Protein AF-A0A255HN67-F1 (afdb_monomer_lite)

Structure (mmCIF, N/CA/C/O backbone):
data_AF-A0A255HN67-F1
#
_entry.id   AF-A0A255HN67-F1
#
loop_
_atom_site.group_PDB
_atom_site.id
_atom_site.type_symbol
_atom_site.label_atom_id
_atom_site.label_alt_id
_atom_site.label_comp_id
_atom_site.label_asym_id
_atom_site.label_entity_id
_atom_site.label_seq_id
_atom_site.pdbx_PDB_ins_code
_atom_site.Cartn_x
_atom_site.Cartn_y
_atom_site.Cartn_z
_atom_site.occupancy
_atom_site.B_iso_or_equiv
_atom_site.auth_seq_id
_atom_site.auth_comp_id
_atom_site.auth_asym_id
_atom_site.auth_atom_id
_atom_site.pdbx_PDB_model_num
ATOM 1 N N . MET A 1 1 ? -16.865 -2.142 9.461 1.00 67.69 1 MET A N 1
ATOM 2 C CA . MET A 1 1 ? -15.499 -1.578 9.497 1.00 67.69 1 MET A CA 1
ATOM 3 C C . MET A 1 1 ? -14.932 -1.666 8.098 1.00 67.69 1 MET A C 1
ATOM 5 O O . MET A 1 1 ? -15.117 -2.699 7.468 1.00 67.69 1 MET A O 1
ATOM 9 N N . THR A 1 2 ? -14.324 -0.590 7.607 1.00 88.25 2 THR A N 1
ATOM 10 C CA . THR A 1 2 ? -13.757 -0.524 6.254 1.00 88.25 2 THR A CA 1
ATOM 11 C C . THR A 1 2 ? -12.252 -0.731 6.350 1.00 88.25 2 THR A C 1
ATOM 13 O O . THR A 1 2 ? -11.603 -0.047 7.138 1.00 88.25 2 THR A O 1
ATOM 16 N N . ILE A 1 3 ? -11.718 -1.672 5.575 1.00 92.88 3 ILE A N 1
ATOM 17 C CA . ILE A 1 3 ? -10.278 -1.925 5.470 1.00 92.88 3 ILE A CA 1
ATOM 18 C C . ILE A 1 3 ? -9.772 -1.191 4.233 1.00 92.88 3 ILE A C 1
ATOM 20 O O . ILE A 1 3 ? -10.371 -1.299 3.160 1.00 92.88 3 ILE A O 1
ATOM 24 N N . ILE A 1 4 ? -8.690 -0.433 4.387 1.00 93.69 4 ILE A N 1
ATOM 25 C CA . ILE A 1 4 ? -8.019 0.251 3.282 1.00 93.69 4 ILE A CA 1
ATOM 26 C C . ILE A 1 4 ? -6.801 -0.580 2.893 1.00 93.69 4 ILE A C 1
ATOM 28 O O . ILE A 1 4 ? -5.888 -0.765 3.693 1.00 93.69 4 ILE A O 1
ATOM 32 N N . GLN A 1 5 ? -6.791 -1.066 1.655 1.00 93.56 5 GLN A N 1
ATOM 33 C CA . GLN A 1 5 ? -5.688 -1.841 1.098 1.00 93.56 5 GLN A CA 1
ATOM 34 C C . GLN A 1 5 ? -4.920 -0.989 0.091 1.00 93.56 5 GLN A C 1
ATOM 36 O O . GLN A 1 5 ? -5.498 -0.464 -0.863 1.00 93.56 5 GLN A O 1
ATOM 41 N N . VAL A 1 6 ? -3.619 -0.849 0.311 1.00 91.62 6 VAL A N 1
ATOM 42 C CA . VAL A 1 6 ? -2.722 -0.010 -0.481 1.00 91.62 6 VAL A CA 1
ATOM 43 C C . VAL A 1 6 ? -1.757 -0.922 -1.222 1.00 91.62 6 VAL A C 1
ATOM 45 O O . VAL A 1 6 ? -0.987 -1.653 -0.607 1.00 91.62 6 VAL A O 1
ATOM 48 N N . PHE A 1 7 ? -1.816 -0.884 -2.548 1.00 90.19 7 PHE A N 1
ATOM 49 C CA . PHE A 1 7 ? -0.993 -1.703 -3.430 1.00 90.19 7 PHE A CA 1
ATOM 50 C C . PHE A 1 7 ? 0.094 -0.832 -4.049 1.00 90.19 7 PHE A C 1
ATOM 52 O O . PHE A 1 7 ? -0.181 0.037 -4.875 1.00 90.19 7 PHE A O 1
ATOM 59 N N . GLU A 1 8 ? 1.322 -1.055 -3.613 1.00 86.62 8 GLU A N 1
ATOM 60 C CA . GLU A 1 8 ? 2.483 -0.245 -3.944 1.00 86.62 8 GLU A CA 1
ATOM 61 C C . GLU A 1 8 ? 3.271 -0.847 -5.109 1.00 86.62 8 GLU A C 1
ATOM 63 O O . GLU A 1 8 ? 3.262 -2.069 -5.306 1.00 86.62 8 GLU A O 1
ATOM 68 N N . PRO A 1 9 ? 3.973 -0.010 -5.893 1.00 83.06 9 PRO A N 1
ATOM 69 C CA . PRO A 1 9 ? 4.861 -0.506 -6.932 1.00 83.06 9 PRO A CA 1
ATOM 70 C C . PRO A 1 9 ? 5.952 -1.408 -6.347 1.00 83.06 9 PRO A C 1
ATOM 72 O O . PRO A 1 9 ? 6.155 -1.491 -5.136 1.00 83.06 9 PRO A O 1
ATOM 75 N N . ALA A 1 10 ? 6.670 -2.092 -7.233 1.00 81.62 10 ALA A N 1
ATOM 76 C CA . ALA A 1 10 ? 7.775 -2.942 -6.835 1.00 81.62 10 ALA A CA 1
ATOM 77 C C . ALA A 1 10 ? 8.914 -2.071 -6.271 1.00 81.62 10 ALA A C 1
ATOM 79 O O . ALA A 1 10 ? 9.622 -1.396 -7.015 1.00 81.62 10 ALA A O 1
ATOM 80 N N . MET A 1 11 ? 9.048 -2.054 -4.944 1.00 79.38 11 MET A N 1
ATOM 81 C CA . MET A 1 11 ? 10.035 -1.253 -4.210 1.00 79.38 11 MET A CA 1
ATOM 82 C C . MET A 1 11 ? 10.979 -2.148 -3.407 1.00 79.38 11 MET A C 1
ATOM 84 O O . MET A 1 11 ? 10.637 -3.273 -3.043 1.00 79.38 11 MET A O 1
ATOM 88 N N . CYS A 1 12 ? 12.155 -1.628 -3.066 1.00 78.25 12 CYS A N 1
ATOM 89 C CA . CYS A 1 12 ? 13.192 -2.372 -2.341 1.00 78.25 12 CYS A CA 1
ATOM 90 C C . CYS A 1 12 ? 12.823 -2.561 -0.846 1.00 78.25 12 CYS A C 1
ATOM 92 O O . CYS A 1 12 ? 13.270 -3.508 -0.204 1.00 78.25 12 CYS A O 1
ATOM 94 N N . CYS A 1 13 ? 11.929 -1.719 -0.305 1.00 76.44 13 CYS A N 1
ATOM 95 C CA . CYS A 1 13 ? 11.361 -1.813 1.046 1.00 76.44 13 CYS A CA 1
ATOM 96 C C . CYS A 1 13 ? 9.854 -1.501 1.058 1.00 76.44 13 CYS A C 1
ATOM 98 O O . CYS A 1 13 ? 9.328 -0.884 0.136 1.00 76.44 13 CYS A O 1
ATOM 100 N N . SER A 1 14 ? 9.156 -1.905 2.123 1.00 72.50 14 SER A N 1
ATOM 101 C CA . SER A 1 14 ? 7.685 -1.881 2.232 1.00 72.50 14 SER A CA 1
ATOM 102 C C . SER A 1 14 ? 7.045 -0.494 2.367 1.00 72.50 14 SER A C 1
ATOM 104 O O . SER A 1 14 ? 5.830 -0.412 2.463 1.00 72.50 14 SER A O 1
ATOM 106 N N . SER A 1 15 ? 7.834 0.579 2.455 1.00 77.31 15 SER A N 1
ATOM 107 C CA . SER A 1 15 ? 7.325 1.955 2.490 1.00 77.31 15 SER A CA 1
ATOM 108 C C . SER A 1 15 ? 7.876 2.847 1.383 1.00 77.31 15 SER A C 1
ATOM 110 O O . SER A 1 15 ? 7.400 3.968 1.218 1.00 77.31 15 SER A O 1
ATOM 112 N N . GLY A 1 16 ? 8.908 2.379 0.674 1.00 76.06 16 GLY A N 1
ATOM 113 C CA . GLY A 1 16 ? 9.702 3.202 -0.236 1.00 76.06 16 GLY A CA 1
ATOM 114 C C . GLY A 1 16 ? 10.550 4.283 0.449 1.00 76.06 16 GLY A C 1
ATOM 115 O O . GLY A 1 16 ? 11.146 5.103 -0.238 1.00 76.06 16 GLY A O 1
ATOM 116 N N . VAL A 1 17 ? 10.634 4.287 1.787 1.00 80.44 17 VAL A N 1
ATOM 117 C CA . VAL A 1 17 ? 11.399 5.269 2.587 1.00 80.44 17 VAL A CA 1
ATOM 118 C C . VAL A 1 17 ? 12.741 4.670 3.036 1.00 80.44 17 VAL A C 1
ATOM 120 O O . VAL A 1 17 ? 13.125 4.736 4.200 1.00 80.44 17 VAL A O 1
ATOM 123 N N . CYS A 1 18 ? 13.445 4.005 2.124 1.00 78.44 18 CYS A N 1
ATOM 124 C CA . CYS A 1 18 ? 14.764 3.424 2.370 1.00 78.44 18 CYS A CA 1
ATOM 125 C C . CYS A 1 18 ? 15.777 3.990 1.374 1.00 78.44 18 CYS A C 1
ATOM 127 O O . CYS A 1 18 ? 15.477 4.118 0.191 1.00 78.44 18 CYS A O 1
ATOM 129 N N . GLY A 1 19 ? 16.986 4.294 1.849 1.00 71.75 19 GLY A N 1
ATOM 130 C CA . GLY A 1 19 ? 18.054 4.874 1.032 1.00 71.75 19 GLY A CA 1
ATOM 131 C C . GLY A 1 19 ? 18.185 6.390 1.189 1.00 71.75 19 GLY A C 1
ATOM 132 O O . GLY A 1 19 ? 17.600 6.988 2.089 1.00 71.75 19 GLY A O 1
ATOM 133 N N . VAL A 1 20 ? 19.018 6.990 0.340 1.00 69.94 20 VAL A N 1
ATOM 134 C CA . VAL A 1 20 ? 19.365 8.422 0.390 1.00 69.94 20 VAL A CA 1
ATOM 135 C C . VAL A 1 20 ? 18.439 9.294 -0.463 1.00 69.94 20 VAL A C 1
ATOM 137 O O . VAL A 1 20 ? 18.225 10.455 -0.129 1.00 69.94 20 VAL A O 1
ATOM 140 N N . ASP A 1 21 ? 17.833 8.711 -1.498 1.00 74.50 21 ASP A N 1
ATOM 141 C CA . ASP A 1 21 ? 16.969 9.398 -2.462 1.00 74.50 21 ASP A CA 1
ATOM 142 C C . ASP A 1 21 ? 15.503 9.016 -2.231 1.00 74.50 21 ASP A C 1
ATOM 144 O O . ASP A 1 21 ? 14.889 8.268 -2.991 1.00 74.50 21 ASP A O 1
ATOM 148 N N . ILE A 1 22 ? 14.949 9.492 -1.117 1.00 77.88 22 ILE A N 1
ATOM 149 C CA . ILE A 1 22 ? 13.552 9.243 -0.754 1.00 77.88 22 ILE A CA 1
ATOM 150 C C . ILE A 1 22 ? 12.654 10.205 -1.533 1.00 77.88 22 ILE A C 1
ATOM 152 O O . ILE A 1 22 ? 12.766 11.422 -1.385 1.00 77.88 22 ILE A O 1
ATOM 156 N N . GLU A 1 23 ? 11.703 9.663 -2.293 1.00 81.62 23 GLU A N 1
ATOM 157 C CA . GLU A 1 23 ? 10.653 10.460 -2.929 1.00 81.62 23 GLU A CA 1
ATOM 158 C C . GLU A 1 23 ? 9.784 11.133 -1.843 1.00 81.62 23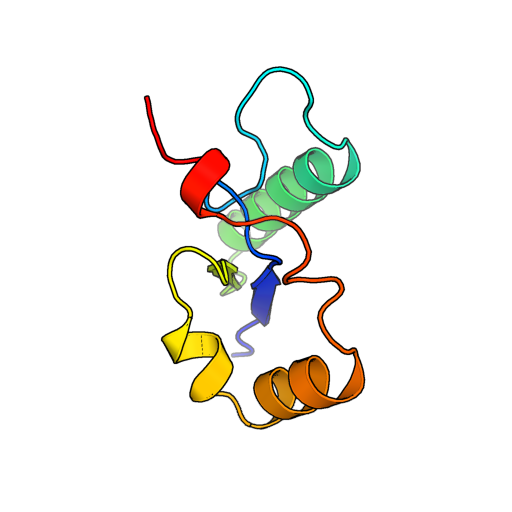 GLU A C 1
ATOM 160 O O . GLU A 1 23 ? 9.157 10.429 -1.0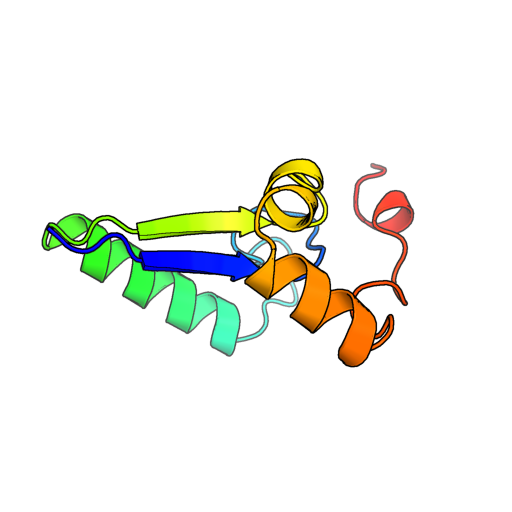38 1.00 81.62 23 GLU A O 1
ATOM 165 N N . PRO A 1 24 ? 9.688 12.478 -1.799 1.00 85.38 24 PRO A N 1
ATOM 166 C CA . PRO A 1 24 ? 8.964 13.191 -0.743 1.00 85.38 24 PRO A CA 1
ATOM 167 C C . PRO A 1 24 ? 7.502 12.757 -0.581 1.00 85.38 24 PRO A C 1
ATOM 169 O O . PRO A 1 24 ? 6.966 12.774 0.527 1.00 85.38 24 PRO A O 1
ATOM 172 N N . GLN A 1 25 ? 6.858 12.321 -1.667 1.00 86.69 25 GLN A N 1
ATOM 173 C CA . GLN A 1 25 ? 5.477 11.833 -1.631 1.00 86.69 25 GLN A CA 1
ATOM 174 C C . GLN A 1 25 ? 5.337 10.515 -0.854 1.00 86.69 25 GLN A C 1
ATOM 176 O O . GLN A 1 25 ? 4.358 10.336 -0.132 1.00 86.69 25 GLN A O 1
ATOM 181 N N . LEU A 1 26 ? 6.320 9.612 -0.950 1.00 85.25 26 LEU A N 1
ATOM 182 C CA . LEU A 1 26 ? 6.331 8.345 -0.207 1.00 85.25 26 LEU A CA 1
ATOM 183 C C . LEU A 1 26 ? 6.589 8.572 1.284 1.00 85.25 26 LEU A C 1
ATOM 185 O O . LEU A 1 26 ? 6.012 7.876 2.127 1.00 85.25 26 LEU A O 1
ATOM 189 N N . LEU A 1 27 ? 7.414 9.571 1.611 1.00 88.69 27 LEU A N 1
ATOM 190 C CA . LEU A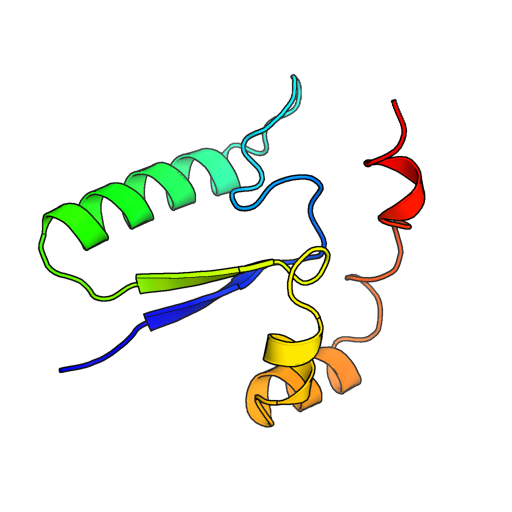 1 27 ? 7.645 9.997 2.988 1.00 88.69 27 LEU A CA 1
ATOM 191 C C . LEU A 1 27 ? 6.360 10.551 3.614 1.00 88.69 27 LEU A C 1
ATOM 193 O O . LEU A 1 27 ? 5.952 10.084 4.678 1.00 88.69 27 LEU A O 1
ATOM 197 N N . GLN A 1 28 ? 5.706 11.496 2.933 1.00 91.94 28 GLN A N 1
ATOM 198 C CA . GLN A 1 28 ? 4.456 12.093 3.404 1.00 91.94 28 GLN A CA 1
ATOM 199 C C . GLN A 1 28 ? 3.369 11.028 3.576 1.00 91.94 28 GLN A C 1
ATOM 201 O O . GLN A 1 28 ? 2.772 10.920 4.645 1.00 91.94 28 GLN A O 1
ATOM 206 N N . PHE A 1 29 ? 3.175 10.178 2.564 1.00 91.75 29 PHE A N 1
ATOM 207 C CA . PHE A 1 29 ? 2.196 9.099 2.636 1.00 91.75 29 PHE A CA 1
ATOM 208 C C . PHE A 1 29 ? 2.481 8.125 3.783 1.00 91.75 29 PHE A C 1
ATOM 210 O O . PHE A 1 29 ? 1.554 7.689 4.461 1.00 91.75 29 PHE A O 1
ATOM 217 N N . SER A 1 30 ? 3.749 7.783 4.030 1.00 90.88 30 SER A N 1
ATOM 218 C CA . SER A 1 30 ? 4.101 6.886 5.134 1.00 90.88 30 SER A CA 1
ATOM 219 C C . SER A 1 30 ? 3.763 7.503 6.493 1.00 90.88 30 SER A C 1
ATOM 221 O O . SER A 1 30 ? 3.188 6.810 7.331 1.00 90.88 30 SER A O 1
ATOM 223 N N . ALA A 1 31 ? 4.021 8.801 6.684 1.00 92.62 31 ALA A N 1
ATOM 224 C CA . ALA A 1 31 ? 3.627 9.514 7.899 1.00 92.62 31 ALA A CA 1
ATOM 225 C C . ALA A 1 31 ? 2.097 9.555 8.075 1.00 92.62 31 ALA A C 1
ATOM 227 O O . ALA A 1 31 ? 1.590 9.267 9.162 1.00 92.62 31 ALA A O 1
ATOM 228 N N . ASP A 1 32 ? 1.358 9.843 7.003 1.00 94.12 32 ASP A N 1
ATOM 229 C CA . ASP A 1 32 ? -0.107 9.902 7.029 1.00 94.12 32 ASP A CA 1
ATOM 230 C C . ASP A 1 32 ? -0.729 8.520 7.285 1.00 94.12 32 ASP A C 1
ATOM 232 O O . ASP A 1 32 ? -1.687 8.389 8.052 1.00 94.12 32 ASP A O 1
ATOM 236 N N . ALA A 1 33 ? -0.165 7.466 6.689 1.00 92.62 33 ALA A N 1
ATOM 237 C CA . ALA A 1 33 ? -0.596 6.088 6.899 1.00 92.62 33 ALA A CA 1
ATOM 238 C C . ALA A 1 33 ? -0.358 5.634 8.346 1.00 92.62 33 ALA A C 1
ATOM 240 O O . ALA A 1 33 ? -1.214 4.964 8.931 1.00 92.62 33 ALA A O 1
ATOM 241 N N . ASP A 1 34 ? 0.774 6.009 8.943 1.00 92.56 34 ASP A N 1
ATOM 242 C CA . ASP A 1 34 ? 1.075 5.706 10.342 1.00 92.56 34 ASP A CA 1
ATOM 243 C C . ASP A 1 34 ? 0.148 6.475 11.290 1.00 92.56 34 ASP A C 1
ATOM 245 O O . ASP A 1 34 ? -0.435 5.875 12.199 1.00 92.56 34 ASP A O 1
ATOM 249 N N . TRP A 1 35 ? -0.088 7.763 11.027 1.00 95.00 35 TRP A N 1
ATOM 250 C CA . TRP A 1 35 ? -1.080 8.550 11.758 1.00 95.00 35 TRP A CA 1
ATOM 251 C C . TRP A 1 35 ? -2.477 7.919 11.671 1.00 95.00 35 TRP A C 1
ATOM 253 O O . TRP A 1 35 ? -3.144 7.758 12.695 1.00 95.00 35 TRP A O 1
ATOM 263 N N . ALA A 1 36 ? -2.916 7.492 10.485 1.00 94.44 36 ALA A N 1
ATOM 264 C CA . ALA A 1 36 ? -4.222 6.865 10.301 1.00 94.44 36 ALA A CA 1
ATOM 265 C C . ALA A 1 36 ? -4.360 5.569 11.119 1.00 94.44 36 ALA A C 1
ATOM 267 O O . ALA A 1 36 ? -5.376 5.372 11.793 1.00 94.44 36 ALA A O 1
ATOM 268 N N . ARG A 1 37 ? -3.329 4.710 11.129 1.00 92.56 37 ARG A N 1
ATOM 269 C CA . ARG A 1 37 ? -3.329 3.479 11.940 1.00 92.56 37 ARG A CA 1
ATOM 270 C C . ARG A 1 37 ? -3.417 3.768 13.434 1.00 92.56 37 ARG A C 1
ATOM 272 O O . ARG A 1 37 ? -4.199 3.120 14.127 1.00 92.56 37 ARG A O 1
ATOM 279 N N . LEU A 1 38 ? -2.672 4.762 13.922 1.00 95.19 38 LEU A N 1
ATOM 280 C CA . LEU A 1 38 ? -2.739 5.194 15.324 1.00 95.19 38 LEU A CA 1
ATOM 281 C C . LEU A 1 38 ? -4.133 5.714 15.712 1.00 95.19 38 LEU A C 1
ATOM 283 O O . LEU A 1 38 ? -4.536 5.582 16.864 1.00 95.19 38 LEU A O 1
ATOM 287 N N . ASN A 1 39 ? -4.892 6.240 14.748 1.00 95.50 39 ASN A N 1
ATOM 288 C CA . ASN A 1 39 ?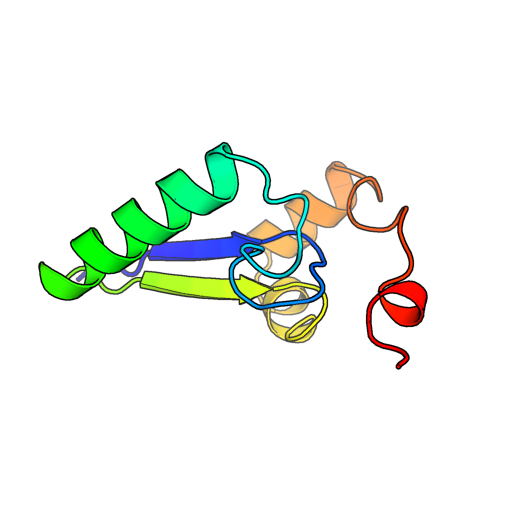 -6.273 6.694 14.929 1.00 95.50 39 ASN A CA 1
ATOM 289 C C . ASN A 1 39 ? -7.324 5.597 14.652 1.00 95.50 39 ASN A C 1
ATOM 291 O O . ASN A 1 39 ? -8.511 5.892 14.512 1.00 95.50 39 ASN A O 1
ATOM 295 N N . GLY A 1 40 ? -6.916 4.326 14.589 1.00 94.25 40 GLY A N 1
ATOM 296 C CA . GLY A 1 40 ? -7.827 3.183 14.491 1.00 94.25 40 GLY A CA 1
ATOM 297 C C . GLY A 1 40 ? -8.253 2.806 13.070 1.00 94.25 40 GLY A C 1
ATOM 298 O O . GLY A 1 40 ? -9.146 1.971 12.906 1.00 94.25 40 GLY A O 1
ATOM 299 N N . VAL A 1 41 ? -7.627 3.377 12.035 1.00 94.81 41 VAL A N 1
ATOM 300 C CA . VAL A 1 41 ? -7.850 2.950 10.647 1.00 94.81 41 VAL A CA 1
ATOM 301 C C . VAL A 1 41 ? -7.146 1.616 10.398 1.00 94.81 41 VAL A C 1
ATOM 303 O O . VAL A 1 41 ? -5.947 1.474 10.635 1.00 94.81 41 VAL A O 1
ATOM 306 N N . GLN A 1 42 ? -7.879 0.636 9.864 1.00 94.44 42 GLN A N 1
ATOM 307 C CA . GLN A 1 42 ? -7.294 -0.623 9.400 1.00 94.44 42 GLN A CA 1
ATOM 308 C C . GLN A 1 42 ? -6.699 -0.423 8.005 1.00 94.44 42 GLN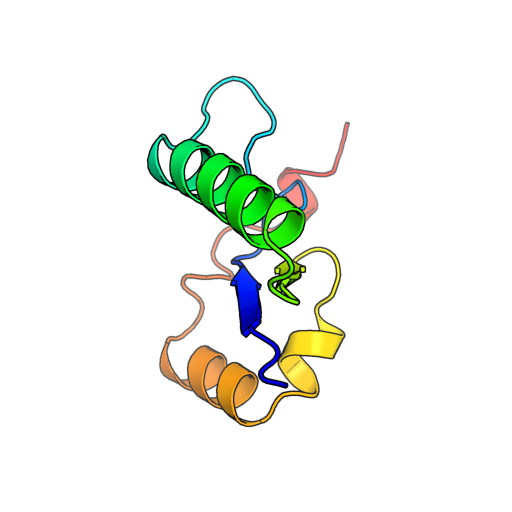 A C 1
ATOM 310 O O . GLN A 1 42 ? -7.431 -0.360 7.015 1.00 94.44 42 GLN A O 1
ATOM 315 N N . LEU A 1 43 ? -5.372 -0.284 7.949 1.00 92.94 43 LEU A N 1
ATOM 316 C CA . LEU A 1 43 ? -4.620 -0.030 6.723 1.00 92.94 43 LEU A CA 1
ATOM 317 C C . LEU A 1 43 ? -3.584 -1.130 6.476 1.00 92.94 43 LEU A C 1
ATOM 319 O O . LEU A 1 43 ? -2.627 -1.283 7.244 1.00 92.94 43 LEU A O 1
ATOM 323 N N . GLU A 1 44 ? -3.749 -1.834 5.360 1.00 92.38 44 GLU A N 1
ATOM 324 C CA . GLU A 1 44 ? -2.877 -2.910 4.882 1.00 92.38 44 GLU A CA 1
ATOM 325 C C . GLU A 1 44 ? -2.079 -2.414 3.672 1.00 92.38 44 GLU A C 1
ATOM 327 O O . GLU A 1 44 ? -2.648 -1.834 2.748 1.00 92.38 44 GLU A O 1
ATOM 332 N N . ARG A 1 45 ? -0.757 -2.613 3.674 1.00 90.88 45 ARG A N 1
ATOM 333 C CA . ARG A 1 45 ? 0.124 -2.244 2.553 1.00 90.88 45 ARG A CA 1
ATOM 334 C C . ARG A 1 45 ? 0.705 -3.500 1.929 1.00 90.88 45 ARG A C 1
ATOM 336 O O . ARG A 1 45 ? 1.189 -4.366 2.658 1.00 90.88 45 ARG A O 1
ATOM 343 N N . TYR A 1 46 ? 0.702 -3.544 0.602 1.00 91.25 46 TYR A N 1
ATOM 344 C CA . TYR A 1 46 ? 1.280 -4.616 -0.188 1.00 91.25 46 TYR A CA 1
ATOM 345 C C . TYR A 1 46 ? 2.296 -4.058 -1.171 1.00 91.25 46 TYR A C 1
ATOM 347 O O . TYR A 1 46 ? 1.955 -3.219 -1.996 1.00 91.25 46 TYR A O 1
ATOM 355 N N . ASN A 1 47 ? 3.530 -4.549 -1.116 1.00 87.81 47 ASN A N 1
ATOM 356 C CA . ASN A 1 47 ? 4.577 -4.202 -2.075 1.00 87.81 47 ASN A CA 1
ATOM 357 C C . ASN A 1 47 ? 4.688 -5.321 -3.114 1.00 87.81 47 ASN A C 1
ATOM 359 O O . ASN A 1 47 ? 4.915 -6.477 -2.749 1.00 87.81 47 ASN A O 1
ATOM 363 N N . LEU A 1 48 ? 4.570 -4.983 -4.400 1.00 87.06 48 LEU A N 1
ATOM 364 C CA . LEU A 1 48 ? 4.629 -5.951 -5.500 1.00 87.06 48 LEU A CA 1
ATOM 365 C C . LEU A 1 48 ? 5.921 -6.789 -5.501 1.00 87.06 48 LEU A C 1
ATOM 367 O O . LEU A 1 48 ? 5.882 -7.966 -5.852 1.00 87.06 48 LEU A O 1
ATOM 371 N N . ALA A 1 49 ? 7.045 -6.213 -5.064 1.00 84.44 49 ALA A N 1
ATOM 372 C CA . ALA A 1 49 ? 8.335 -6.901 -4.982 1.00 84.44 49 ALA A CA 1
ATOM 373 C C . ALA A 1 49 ? 8.361 -8.005 -3.914 1.00 84.44 49 ALA A C 1
ATOM 375 O O . ALA A 1 49 ? 9.035 -9.019 -4.075 1.00 84.44 49 ALA A O 1
ATOM 376 N N . GLN A 1 50 ? 7.646 -7.792 -2.808 1.00 84.94 50 GLN A N 1
ATOM 377 C CA . GLN A 1 50 ? 7.681 -8.667 -1.635 1.00 84.94 50 GLN A CA 1
ATOM 378 C C . GLN A 1 50 ? 6.487 -9.624 -1.593 1.00 84.94 50 GLN A C 1
ATOM 380 O O . GLN A 1 50 ? 6.591 -10.727 -1.062 1.00 84.94 50 GLN A O 1
ATOM 385 N N . GLN A 1 51 ? 5.338 -9.196 -2.119 1.00 91.06 51 GLN A N 1
ATOM 386 C CA . GLN A 1 51 ? 4.050 -9.877 -1.982 1.00 91.06 51 GLN A CA 1
ATOM 387 C C . GLN A 1 51 ? 3.305 -9.954 -3.330 1.00 91.06 51 GLN A C 1
ATOM 389 O O . GLN A 1 51 ? 2.144 -9.546 -3.416 1.00 91.06 51 GLN A O 1
ATOM 394 N N . PRO A 1 52 ? 3.922 -10.495 -4.400 1.00 89.06 52 PRO A N 1
ATOM 395 C CA . PRO A 1 52 ? 3.310 -10.528 -5.731 1.00 89.06 52 PRO A CA 1
ATOM 396 C C . PRO A 1 52 ? 1.987 -11.306 -5.771 1.00 89.06 52 PRO A C 1
ATOM 398 O O . PRO A 1 52 ? 1.082 -10.955 -6.529 1.00 89.06 52 PRO A O 1
ATOM 401 N N . THR A 1 53 ? 1.827 -12.323 -4.920 1.00 90.75 53 THR A N 1
ATOM 402 C CA . THR A 1 53 ? 0.600 -13.130 -4.843 1.00 90.75 53 THR A CA 1
ATOM 403 C C . THR A 1 53 ? -0.619 -12.296 -4.438 1.00 90.75 53 THR A C 1
ATOM 405 O O . THR A 1 53 ? -1.684 -12.467 -5.019 1.00 90.75 53 THR A O 1
ATOM 408 N N . ALA A 1 54 ? -0.461 -11.303 -3.551 1.00 92.62 54 ALA A N 1
ATOM 409 C CA . ALA A 1 54 ? -1.560 -10.424 -3.137 1.00 92.62 54 ALA A CA 1
ATOM 410 C C . ALA A 1 54 ? -2.138 -9.602 -4.308 1.00 92.62 54 ALA A C 1
ATOM 412 O O . ALA A 1 54 ? -3.333 -9.307 -4.345 1.00 92.62 54 ALA A O 1
ATOM 413 N N . PHE A 1 55 ? -1.302 -9.265 -5.295 1.00 91.62 55 PHE A N 1
ATOM 414 C CA . PHE A 1 55 ? -1.719 -8.562 -6.509 1.00 91.62 55 PHE A CA 1
ATOM 415 C C . PHE A 1 55 ? -2.403 -9.502 -7.505 1.00 91.62 55 PHE A C 1
ATOM 417 O O . PHE A 1 55 ? -3.320 -9.080 -8.206 1.00 91.62 55 PHE A O 1
ATOM 424 N N . ALA A 1 56 ? -1.971 -10.765 -7.567 1.00 89.69 56 ALA A N 1
ATOM 425 C CA . ALA A 1 56 ? -2.584 -11.783 -8.416 1.00 89.69 56 ALA A CA 1
ATOM 426 C C . ALA A 1 56 ? -3.966 -12.221 -7.900 1.00 89.69 56 ALA A C 1
ATOM 428 O O . ALA A 1 56 ? -4.870 -12.443 -8.711 1.00 89.69 56 ALA A O 1
ATOM 429 N N . ASP A 1 57 ? -4.134 -12.297 -6.579 1.00 94.31 57 ASP A N 1
ATOM 430 C CA . ASP A 1 57 ? -5.370 -12.746 -5.929 1.00 94.31 57 ASP A CA 1
ATOM 431 C C . ASP A 1 57 ? -6.465 -11.667 -5.935 1.00 94.31 57 ASP A C 1
ATOM 433 O O . ASP A 1 57 ? -7.659 -11.976 -5.971 1.00 94.31 57 ASP A O 1
ATOM 437 N N . ASN A 1 58 ? -6.092 -10.382 -5.965 1.00 93.75 58 ASN A N 1
ATOM 438 C CA . ASN A 1 58 ? -7.054 -9.294 -6.087 1.00 93.75 58 ASN A CA 1
ATOM 439 C C . ASN A 1 58 ? -7.379 -9.005 -7.562 1.00 93.75 58 ASN A C 1
ATOM 441 O O . ASN A 1 58 ? -6.630 -8.337 -8.273 1.00 93.75 58 ASN A O 1
ATOM 445 N N . VAL A 1 59 ? -8.556 -9.450 -8.012 1.00 93.25 59 VAL A N 1
ATOM 446 C CA . VAL A 1 59 ? -9.006 -9.319 -9.411 1.00 93.25 59 VAL A CA 1
ATOM 447 C C . VAL A 1 59 ? -8.982 -7.872 -9.920 1.00 93.25 59 VAL A C 1
ATOM 449 O O . VAL A 1 59 ? -8.669 -7.648 -11.090 1.00 93.25 59 VAL A O 1
ATOM 452 N N . GLN A 1 60 ? -9.304 -6.883 -9.080 1.00 92.56 60 GLN A N 1
ATOM 453 C CA . GLN A 1 60 ? -9.321 -5.478 -9.505 1.00 92.56 60 GLN A CA 1
ATOM 454 C C . GLN A 1 60 ? -7.906 -4.943 -9.714 1.00 92.56 60 GLN A C 1
ATOM 456 O O . GLN A 1 60 ? -7.639 -4.300 -10.731 1.00 92.56 60 GLN A O 1
ATOM 461 N N . VAL A 1 61 ? -6.997 -5.262 -8.791 1.00 90.94 61 VAL A N 1
ATOM 462 C CA . VAL A 1 61 ? -5.581 -4.878 -8.866 1.00 90.94 61 VAL A CA 1
ATOM 463 C C . VAL A 1 61 ? -4.890 -5.586 -10.027 1.00 90.94 61 VAL A C 1
ATOM 465 O O . VAL A 1 61 ? -4.227 -4.932 -10.829 1.00 90.94 61 VAL A O 1
ATOM 468 N N . LYS A 1 62 ? -5.115 -6.893 -10.191 1.00 89.25 62 LYS A N 1
ATOM 469 C CA . LYS A 1 62 ? -4.609 -7.668 -11.327 1.00 89.25 62 LYS A CA 1
ATOM 470 C C . LYS A 1 62 ? -5.032 -7.052 -12.659 1.00 89.25 62 LYS A C 1
ATOM 472 O O . LYS A 1 62 ? -4.193 -6.756 -13.503 1.00 89.25 62 LYS A O 1
ATOM 477 N N . ARG A 1 63 ? -6.331 -6.783 -12.824 1.00 90.56 63 ARG A N 1
ATOM 478 C CA . ARG A 1 63 ? -6.859 -6.145 -14.038 1.00 90.56 63 ARG A CA 1
ATOM 479 C C . ARG A 1 63 ? -6.326 -4.732 -14.241 1.00 90.56 63 ARG A C 1
ATOM 481 O O . ARG A 1 63 ? -6.216 -4.287 -15.380 1.00 90.56 63 ARG A O 1
ATOM 488 N N . PHE A 1 64 ? -6.068 -3.998 -13.160 1.00 89.06 64 PHE A N 1
ATOM 489 C CA . PHE A 1 64 ? -5.413 -2.702 -13.252 1.00 89.06 64 PHE A CA 1
ATOM 490 C C . PHE A 1 64 ? -4.012 -2.875 -13.836 1.00 89.06 64 PHE A C 1
ATOM 492 O O . PHE A 1 64 ? -3.768 -2.301 -14.890 1.00 89.06 64 PHE A O 1
ATOM 499 N N . LEU A 1 65 ? -3.170 -3.729 -13.243 1.00 85.12 65 LEU A N 1
ATOM 500 C CA . LEU A 1 65 ? -1.809 -4.017 -13.716 1.00 85.12 65 LEU A CA 1
ATOM 501 C C . LEU A 1 65 ? -1.764 -4.480 -15.181 1.00 85.12 65 LEU A C 1
ATOM 503 O O . LEU A 1 65 ? -0.925 -4.012 -15.948 1.00 85.12 65 LEU A O 1
ATOM 507 N N . GLU A 1 66 ? -2.680 -5.363 -15.584 1.00 84.75 66 GLU A N 1
ATOM 508 C CA . GLU A 1 66 ? -2.777 -5.862 -16.964 1.00 84.75 66 GLU A CA 1
ATOM 509 C C . GLU A 1 66 ? -3.069 -4.742 -17.977 1.00 84.75 66 GLU A C 1
ATOM 511 O O . GLU A 1 66 ? -2.599 -4.800 -19.111 1.00 84.75 66 GLU A O 1
ATOM 516 N N . ARG A 1 67 ? -3.829 -3.711 -17.579 1.00 85.00 67 ARG A N 1
ATOM 517 C CA . ARG A 1 67 ? -4.171 -2.569 -18.443 1.00 85.00 67 ARG A CA 1
ATOM 518 C C . ARG A 1 67 ? -3.149 -1.443 -18.392 1.00 85.00 67 ARG A C 1
ATOM 520 O O . ARG A 1 67 ? -2.944 -0.782 -19.404 1.00 85.00 67 ARG A O 1
ATOM 527 N N . SER A 1 68 ? -2.568 -1.180 -17.223 1.00 77.94 68 SER A N 1
ATOM 528 C CA . SER A 1 68 ? -1.608 -0.090 -17.036 1.00 77.94 68 SER A CA 1
ATOM 529 C C . SER A 1 68 ? -0.196 -0.452 -17.493 1.00 77.94 68 SER A C 1
ATOM 531 O O . SER A 1 68 ? 0.633 0.446 -17.591 1.00 77.94 68 SER A O 1
ATOM 533 N N . GLY A 1 69 ? 0.047 -1.720 -17.848 1.00 58.81 69 GLY A N 1
ATOM 534 C CA . GLY A 1 69 ? 1.146 -2.148 -18.708 1.00 58.81 69 GLY A CA 1
ATOM 535 C C . GLY A 1 69 ? 2.523 -1.769 -18.178 1.00 58.81 69 GLY A C 1
ATOM 536 O O . GLY A 1 69 ? 3.063 -0.740 -18.554 1.00 58.81 69 GLY A O 1
ATOM 537 N N . THR A 1 70 ? 3.120 -2.641 -17.364 1.00 51.69 70 THR A N 1
ATOM 538 C CA . THR A 1 70 ? 4.586 -2.802 -17.233 1.00 51.69 70 THR A CA 1
ATOM 539 C C . THR A 1 70 ? 5.413 -1.563 -16.827 1.00 51.69 70 THR A C 1
ATOM 541 O O . THR A 1 70 ? 6.622 -1.696 -16.665 1.00 51.69 70 THR A O 1
ATOM 544 N N . TRP A 1 71 ? 4.830 -0.388 -16.558 1.00 45.62 71 TRP A N 1
ATOM 545 C CA . TRP A 1 71 ? 5.556 0.743 -15.951 1.00 45.62 71 TRP A CA 1
ATOM 546 C C . TRP A 1 71 ? 5.990 0.408 -14.513 1.00 45.62 71 TRP A C 1
ATOM 548 O O . TRP A 1 71 ? 6.971 0.929 -13.999 1.00 45.62 71 TRP A O 1
ATOM 558 N N . SER A 1 72 ? 5.307 -0.547 -13.878 1.00 46.94 72 SER A N 1
ATOM 559 C CA . SER A 1 72 ? 5.698 -1.156 -12.603 1.00 46.94 72 SER A CA 1
ATOM 560 C C . SER A 1 72 ? 6.759 -2.260 -12.728 1.00 46.94 72 SER A C 1
ATOM 562 O O . SER A 1 72 ? 7.229 -2.754 -11.707 1.00 46.94 72 SER A O 1
ATOM 564 N N . ALA A 1 73 ? 7.135 -2.661 -13.948 1.00 43.72 73 ALA A N 1
ATOM 565 C CA . ALA A 1 73 ? 8.051 -3.773 -14.217 1.00 43.72 73 ALA A CA 1
ATOM 566 C C . ALA A 1 73 ? 9.304 -3.363 -15.018 1.00 43.72 73 ALA A C 1
ATOM 568 O O . ALA A 1 73 ? 10.126 -4.220 -15.340 1.00 43.72 73 ALA A O 1
ATOM 569 N N . SER A 1 74 ? 9.504 -2.071 -15.306 1.00 44.31 74 SER A N 1
ATOM 570 C CA . SER A 1 74 ? 10.706 -1.583 -15.998 1.00 44.31 74 SER A CA 1
ATOM 571 C C . SER A 1 74 ? 11.927 -1.377 -15.095 1.00 44.31 74 SER A C 1
ATOM 573 O O . SER A 1 74 ? 12.960 -0.924 -15.580 1.00 44.31 74 SER A O 1
ATOM 575 N N . MET A 1 75 ? 11.868 -1.739 -13.813 1.00 44.31 75 MET A N 1
ATOM 576 C CA . MET A 1 75 ? 13.075 -1.895 -13.005 1.00 44.31 75 MET A CA 1
ATOM 577 C C . MET A 1 75 ? 13.091 -3.280 -12.365 1.00 44.31 75 MET A C 1
ATOM 579 O O . MET A 1 75 ? 12.186 -3.609 -11.596 1.00 44.31 75 MET A O 1
ATOM 583 N N . PRO A 1 76 ? 14.088 -4.125 -12.678 1.00 46.56 76 PRO A N 1
ATOM 584 C CA . PRO A 1 76 ? 14.191 -5.422 -12.047 1.00 46.56 76 PRO A CA 1
ATOM 585 C C . PRO A 1 76 ? 14.457 -5.210 -10.555 1.00 46.56 76 PRO A C 1
ATOM 587 O O . PRO 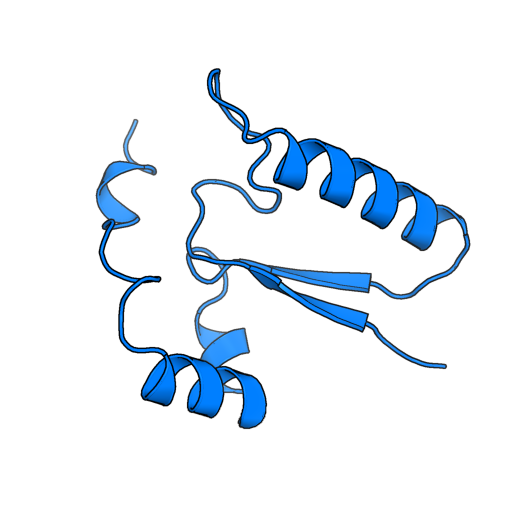A 1 76 ? 15.524 -4.733 -10.173 1.00 46.56 76 PRO A O 1
ATOM 590 N N . CYS A 1 77 ? 13.525 -5.642 -9.699 1.00 48.94 77 CYS A N 1
ATOM 591 C CA . CYS A 1 77 ? 13.773 -5.804 -8.261 1.00 48.94 77 CYS A CA 1
ATOM 592 C C . CYS A 1 77 ? 15.057 -6.594 -7.968 1.00 48.94 77 CYS A C 1
ATOM 594 O O . CYS A 1 77 ? 15.658 -6.410 -6.915 1.00 48.94 77 CYS A O 1
ATOM 596 N N . ALA A 1 78 ? 15.517 -7.419 -8.916 1.00 46.84 78 ALA A N 1
ATOM 597 C CA . ALA A 1 78 ? 16.786 -8.126 -8.823 1.00 46.84 78 ALA A CA 1
ATOM 598 C C . ALA A 1 78 ? 18.005 -7.196 -8.648 1.00 46.84 78 ALA A C 1
ATOM 600 O O . ALA A 1 78 ? 18.980 -7.619 -8.038 1.00 46.84 78 ALA A O 1
ATOM 601 N N . ALA A 1 79 ? 17.958 -5.945 -9.123 1.00 48.03 79 ALA A N 1
ATOM 602 C CA . ALA A 1 79 ? 19.069 -4.999 -8.974 1.00 48.03 79 ALA A CA 1
ATOM 603 C C . ALA A 1 79 ? 19.053 -4.230 -7.640 1.00 48.03 79 ALA A C 1
ATOM 605 O O . ALA A 1 79 ? 20.082 -3.703 -7.240 1.00 48.03 79 ALA A O 1
ATOM 606 N N . CYS A 1 80 ? 17.910 -4.160 -6.951 1.00 47.38 80 CYS A N 1
ATOM 607 C CA . CYS A 1 80 ? 17.751 -3.318 -5.761 1.00 47.38 80 CYS A CA 1
ATOM 608 C C . CYS A 1 80 ? 17.836 -4.090 -4.430 1.00 47.38 80 CYS A C 1
ATOM 610 O O . CYS A 1 80 ? 17.909 -3.490 -3.362 1.00 47.38 80 CYS A O 1
ATOM 612 N N . CYS A 1 81 ? 17.811 -5.426 -4.487 1.00 42.91 81 CYS A N 1
ATOM 613 C CA . CYS A 1 81 ? 17.880 -6.307 -3.316 1.00 42.91 81 CYS A CA 1
ATOM 614 C C . CYS A 1 81 ? 19.171 -7.144 -3.244 1.00 42.91 81 CYS A C 1
ATOM 616 O O . CYS A 1 81 ? 19.248 -8.046 -2.410 1.00 42.91 81 CYS A O 1
ATOM 618 N N . TRP A 1 82 ? 20.163 -6.885 -4.104 1.00 29.03 82 TRP A N 1
ATOM 619 C CA . TRP A 1 82 ? 21.477 -7.534 -4.029 1.00 29.03 82 TRP A CA 1
ATOM 620 C C . TRP A 1 82 ? 22.461 -6.617 -3.273 1.00 29.03 82 TRP A C 1
ATOM 622 O O . TRP A 1 82 ? 22.419 -5.413 -3.525 1.00 29.03 82 TRP A O 1
ATOM 632 N N . PRO A 1 83 ? 23.270 -7.140 -2.327 1.00 46.25 83 PRO A N 1
ATOM 633 C CA . PRO A 1 83 ? 24.162 -6.350 -1.469 1.00 46.25 83 PRO A CA 1
ATOM 634 C C . PRO A 1 83 ? 25.215 -5.534 -2.221 1.00 46.25 83 PRO A C 1
ATOM 636 O O . PRO A 1 83 ? 25.648 -5.979 -3.310 1.00 46.25 83 PRO A O 1
#

Sequence (83 aa):
MTIIQVFEPAMCCSSGVCGVDIEPQLLQFSADADWARLNGVQLERYNLAQQPTAFADNVQVKRFLERSGTWSASMPCAACCWP

Foldseek 3Di:
DDAAEAEAFAALDQQQCDDDDRDVVSVVVVVVQVVCVVVPHHYHTHHCNVCVVVQVPPPVSVVVDVVVPCPSPVDPSVVSNDD

Secondary structure (DSSP, 8-state):
-PEEEEEE-S-SSTTS--SS---HHHHHHHHHHHHHHHTT-EEEEEETTT-HHHHHH-HHHHHHHHHHTTTTTSS-GGGTS--

pLDDT: mean 79.84, std 17.25, range [29.03, 95.5]

Radius of gyration: 13.77 Å; chains: 1; bounding box: 40×26×34 Å